Protein AF-A0A952Z0X9-F1 (afdb_monomer)

Structure (mmCIF, N/CA/C/O backbone):
data_AF-A0A952Z0X9-F1
#
_entry.id   AF-A0A952Z0X9-F1
#
loop_
_atom_site.group_PDB
_atom_site.id
_atom_site.type_symbol
_atom_site.label_atom_id
_atom_site.label_alt_id
_atom_site.label_comp_id
_atom_site.label_asym_id
_atom_site.label_entity_id
_atom_site.label_seq_id
_atom_site.pdbx_PDB_ins_code
_atom_site.Cartn_x
_atom_site.Cartn_y
_atom_site.Cartn_z
_atom_site.occupancy
_atom_site.B_iso_or_equiv
_atom_site.auth_seq_id
_atom_site.auth_comp_id
_atom_site.auth_asym_id
_atom_site.auth_atom_id
_atom_site.pdbx_PDB_model_num
ATOM 1 N N . MET A 1 1 ? 14.629 -7.471 -5.080 1.00 83.25 1 MET A N 1
ATOM 2 C CA . MET A 1 1 ? 14.676 -7.143 -6.522 1.00 83.25 1 MET A CA 1
ATOM 3 C C . MET A 1 1 ? 13.415 -7.675 -7.183 1.00 83.25 1 MET A C 1
ATOM 5 O O . MET A 1 1 ? 12.951 -8.729 -6.765 1.00 83.25 1 MET A O 1
ATOM 9 N N . LEU A 1 2 ? 12.861 -6.953 -8.156 1.00 85.88 2 LEU A N 1
ATOM 10 C CA . LEU A 1 2 ? 11.689 -7.345 -8.942 1.00 85.88 2 LEU A CA 1
ATOM 11 C C . LEU A 1 2 ? 12.096 -7.478 -10.412 1.00 85.88 2 LEU A C 1
ATOM 13 O O . LEU A 1 2 ? 12.712 -6.567 -10.962 1.00 85.88 2 LEU A O 1
ATOM 17 N N . TYR A 1 3 ? 11.784 -8.603 -11.043 1.00 88.00 3 TYR A N 1
ATOM 18 C CA . TYR A 1 3 ? 12.110 -8.842 -12.449 1.00 88.00 3 TYR A CA 1
ATOM 19 C C . TYR A 1 3 ? 10.944 -8.448 -13.375 1.00 88.00 3 TYR A C 1
ATOM 21 O O . TYR A 1 3 ? 9.793 -8.444 -12.937 1.00 88.00 3 TYR A O 1
ATOM 29 N N . PRO A 1 4 ? 11.201 -8.105 -14.650 1.00 86.62 4 PRO A N 1
ATOM 30 C CA . PRO A 1 4 ? 10.153 -7.906 -15.649 1.00 86.62 4 PRO A CA 1
ATOM 31 C C . PRO A 1 4 ? 9.158 -9.071 -15.709 1.00 86.62 4 PRO A C 1
ATOM 33 O O . PRO A 1 4 ? 9.553 -10.234 -15.744 1.00 86.62 4 PRO A O 1
ATOM 36 N N . GLY A 1 5 ? 7.867 -8.752 -15.719 1.00 84.44 5 GLY A N 1
ATOM 37 C CA . GLY A 1 5 ? 6.760 -9.707 -15.658 1.00 84.44 5 GLY A CA 1
ATOM 38 C C . GLY A 1 5 ? 6.494 -10.283 -14.263 1.00 84.44 5 GL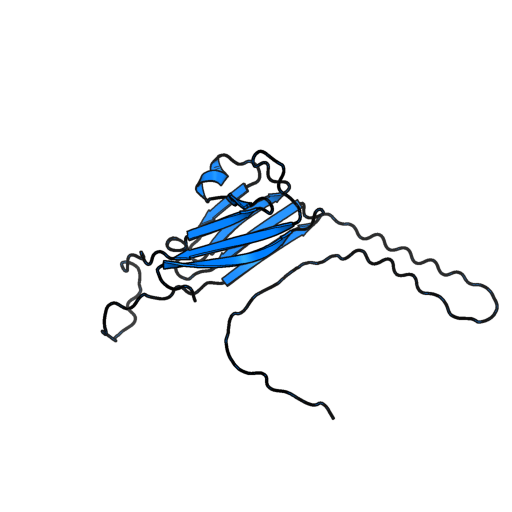Y A C 1
ATOM 39 O O . GLY A 1 5 ? 5.491 -10.968 -14.075 1.00 84.44 5 GLY A O 1
ATOM 40 N N . GLN A 1 6 ? 7.346 -10.010 -13.268 1.00 88.75 6 GLN A N 1
ATOM 41 C CA . GLN A 1 6 ? 7.148 -10.504 -11.911 1.00 88.75 6 GLN A CA 1
ATOM 42 C C . GLN A 1 6 ? 6.132 -9.643 -11.162 1.00 88.75 6 GLN A C 1
ATOM 44 O O . GLN A 1 6 ? 6.208 -8.413 -11.157 1.00 88.75 6 GLN A O 1
ATOM 49 N N . LYS A 1 7 ? 5.224 -10.322 -10.458 1.00 92.75 7 LYS A N 1
ATOM 50 C CA . LYS A 1 7 ? 4.284 -9.740 -9.502 1.00 92.75 7 LYS A CA 1
ATOM 51 C C . LYS A 1 7 ? 4.567 -10.306 -8.115 1.00 92.75 7 LYS A C 1
ATOM 53 O O . LYS A 1 7 ? 4.568 -11.521 -7.927 1.00 92.75 7 LYS A O 1
ATOM 58 N N . THR A 1 8 ? 4.777 -9.431 -7.143 1.00 94.00 8 THR A N 1
ATOM 59 C CA . THR A 1 8 ? 5.000 -9.786 -5.742 1.00 94.00 8 THR A CA 1
ATOM 60 C C . THR A 1 8 ? 3.876 -9.224 -4.887 1.00 94.00 8 THR A C 1
ATOM 62 O O . THR A 1 8 ? 3.532 -8.050 -4.986 1.00 94.00 8 THR A O 1
ATOM 65 N N . ARG A 1 9 ? 3.316 -10.068 -4.019 1.00 95.50 9 ARG A N 1
ATOM 66 C CA . ARG A 1 9 ? 2.238 -9.720 -3.090 1.00 95.50 9 ARG A CA 1
ATOM 67 C C . ARG A 1 9 ? 2.774 -9.757 -1.661 1.00 95.50 9 ARG A C 1
ATOM 69 O O . ARG A 1 9 ? 3.201 -10.808 -1.185 1.00 95.50 9 ARG A O 1
ATOM 76 N N . ILE A 1 10 ? 2.780 -8.614 -0.984 1.00 95.44 10 ILE A N 1
ATOM 77 C CA . ILE A 1 10 ? 3.403 -8.431 0.331 1.00 95.44 10 ILE A CA 1
ATOM 78 C C . ILE A 1 10 ? 2.298 -8.225 1.369 1.00 95.44 10 ILE A C 1
ATOM 80 O O . ILE A 1 10 ? 1.653 -7.179 1.350 1.00 95.44 10 ILE A O 1
ATOM 84 N N . PRO A 1 11 ? 2.057 -9.194 2.269 1.00 97.06 11 PRO A N 1
ATOM 85 C CA . PRO A 1 11 ? 1.007 -9.071 3.270 1.00 97.06 11 PRO A CA 1
ATOM 86 C C . PRO A 1 11 ? 1.421 -8.158 4.428 1.00 97.06 11 PRO A C 1
ATOM 88 O O . PRO A 1 11 ? 2.539 -8.281 4.942 1.00 97.06 11 PRO A O 1
ATOM 91 N N . PHE A 1 12 ? 0.486 -7.338 4.898 1.00 93.50 12 PHE A N 1
ATOM 92 C CA . PHE A 1 12 ? 0.584 -6.567 6.137 1.00 93.50 12 PHE A CA 1
ATOM 93 C C . PHE A 1 12 ? -0.769 -6.545 6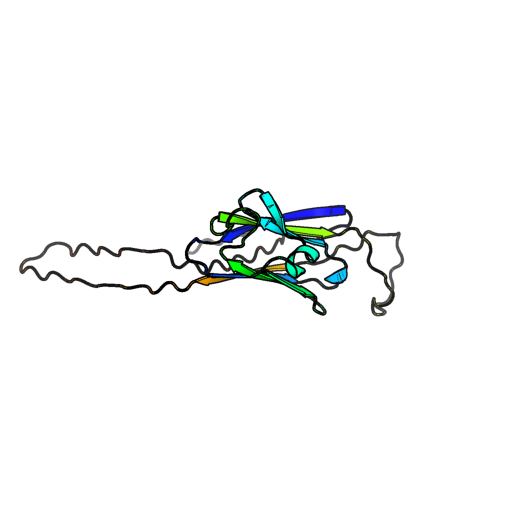.865 1.00 93.50 12 PHE A C 1
ATOM 95 O O . PHE A 1 12 ? -1.799 -6.883 6.286 1.00 93.50 12 PHE A O 1
ATOM 102 N N . MET A 1 13 ? -0.754 -6.227 8.158 1.00 94.25 13 MET A N 1
ATOM 103 C CA . MET A 1 13 ? -1.956 -6.208 8.994 1.00 94.25 13 MET A CA 1
ATOM 104 C C . MET A 1 13 ? -2.309 -4.768 9.343 1.00 94.25 13 MET A C 1
ATOM 106 O O . MET A 1 13 ? -1.420 -4.013 9.730 1.00 94.25 13 MET A O 1
ATOM 110 N N . ILE A 1 14 ? -3.589 -4.427 9.229 1.00 93.12 14 ILE A N 1
ATOM 111 C CA . ILE A 1 14 ? -4.172 -3.197 9.772 1.00 93.12 14 ILE A CA 1
ATOM 112 C C . ILE A 1 14 ? -5.096 -3.606 10.919 1.00 93.12 14 ILE A C 1
ATOM 114 O O . ILE A 1 14 ? -5.833 -4.591 10.802 1.00 93.12 14 ILE A O 1
ATOM 118 N N . ASN A 1 15 ? -5.031 -2.892 12.036 1.00 90.94 15 ASN A N 1
ATOM 119 C CA . ASN A 1 15 ? -5.882 -3.125 13.195 1.00 90.94 15 ASN A CA 1
ATOM 120 C C . ASN A 1 15 ? -7.172 -2.291 13.098 1.00 90.94 15 ASN A C 1
ATOM 122 O O . ASN A 1 15 ? -7.199 -1.235 12.478 1.00 90.94 15 ASN A O 1
ATOM 126 N N . GLU A 1 16 ? -8.235 -2.733 13.762 1.00 88.94 16 GLU A N 1
ATOM 127 C CA . GLU A 1 16 ? -9.500 -1.998 13.899 1.00 88.94 16 GLU A CA 1
ATOM 128 C C . GLU A 1 16 ? -9.324 -0.662 14.629 1.00 88.94 16 GLU A C 1
ATOM 130 O O . GLU A 1 16 ? -10.086 0.274 14.437 1.00 88.94 16 GLU A O 1
ATOM 135 N N . ALA A 1 17 ? -8.299 -0.530 15.464 1.00 89.44 17 ALA A N 1
ATOM 136 C CA . ALA A 1 17 ? -8.036 0.734 16.142 1.00 89.44 17 ALA A CA 1
ATOM 137 C C . ALA A 1 17 ? -7.224 1.742 15.304 1.00 89.44 17 ALA A C 1
ATOM 139 O O . ALA A 1 17 ? -7.086 2.902 15.714 1.00 89.44 17 ALA A O 1
ATOM 140 N N . ASP A 1 18 ? -6.678 1.311 14.160 1.00 91.88 18 ASP A N 1
ATOM 141 C CA . ASP A 1 18 ? -5.955 2.197 13.254 1.00 91.88 18 ASP A CA 1
ATOM 142 C C . ASP A 1 18 ? -6.942 3.141 12.561 1.00 91.88 18 ASP A C 1
ATOM 144 O O . ASP A 1 18 ? -8.042 2.748 12.177 1.00 91.88 18 ASP A O 1
ATOM 148 N N . ILE A 1 19 ? -6.536 4.398 12.413 1.00 93.06 19 ILE A N 1
ATOM 149 C CA . ILE A 1 19 ? -7.323 5.480 11.810 1.00 93.06 19 ILE A CA 1
ATOM 150 C C . ILE A 1 19 ? -6.716 5.963 10.491 1.00 93.06 19 ILE A C 1
ATOM 152 O O . ILE A 1 19 ? -7.428 6.476 9.630 1.00 93.06 19 ILE A O 1
ATOM 156 N N . SER A 1 20 ? -5.407 5.784 10.304 1.00 95.06 20 SER A N 1
ATOM 157 C CA . SER A 1 20 ? -4.742 6.070 9.038 1.00 95.06 20 SER A CA 1
ATOM 158 C C . SER A 1 20 ? -3.561 5.145 8.789 1.00 95.06 20 SER A C 1
ATOM 160 O O . SER A 1 20 ? -2.943 4.624 9.722 1.00 95.06 20 SER A O 1
ATOM 162 N N . VAL A 1 21 ? -3.265 4.922 7.511 1.00 96.25 21 VAL A N 1
ATOM 163 C CA . VAL A 1 21 ? -2.219 4.015 7.046 1.00 96.25 21 VAL A CA 1
ATOM 164 C C . VAL A 1 21 ? -1.497 4.607 5.843 1.00 96.25 21 VAL A C 1
ATOM 166 O O . VAL A 1 21 ? -2.121 4.945 4.839 1.00 96.25 21 VAL A O 1
ATOM 169 N N . ASP A 1 22 ? -0.172 4.650 5.925 1.00 97.00 22 ASP A N 1
ATOM 170 C CA . ASP A 1 22 ? 0.714 5.046 4.838 1.00 97.00 22 ASP A CA 1
ATOM 171 C C . ASP A 1 22 ? 1.452 3.808 4.317 1.00 97.00 22 ASP A C 1
ATOM 173 O O . ASP A 1 22 ? 2.213 3.164 5.044 1.00 97.00 22 ASP A O 1
ATOM 177 N N . VAL A 1 23 ? 1.249 3.471 3.043 1.00 97.25 23 VAL A N 1
ATOM 178 C CA . VAL A 1 23 ? 1.950 2.370 2.367 1.00 97.25 23 VAL A CA 1
ATOM 179 C C . VAL A 1 23 ? 2.884 2.963 1.329 1.00 97.25 23 VAL A C 1
ATOM 181 O O . VAL A 1 23 ? 2.445 3.557 0.349 1.00 97.25 23 VAL A O 1
ATOM 184 N N . ILE A 1 24 ? 4.182 2.798 1.542 1.00 97.00 24 ILE A N 1
ATOM 185 C CA . ILE A 1 24 ? 5.233 3.490 0.808 1.00 97.00 24 ILE A CA 1
ATOM 186 C C . ILE A 1 24 ? 6.101 2.453 0.099 1.00 97.00 24 ILE A C 1
ATOM 188 O O . ILE A 1 24 ? 6.749 1.627 0.738 1.00 97.00 24 ILE A O 1
ATOM 192 N N . ALA A 1 25 ? 6.145 2.511 -1.226 1.00 95.31 25 ALA A N 1
ATOM 193 C CA . ALA A 1 25 ? 7.037 1.724 -2.059 1.00 95.31 25 ALA A CA 1
ATOM 194 C C . ALA A 1 25 ? 8.198 2.600 -2.543 1.00 95.31 25 ALA A C 1
ATOM 196 O O . ALA A 1 25 ? 8.010 3.570 -3.273 1.00 95.31 25 ALA A O 1
ATOM 197 N N . MET A 1 26 ? 9.416 2.252 -2.145 1.00 94.06 26 MET A N 1
ATOM 198 C CA . MET A 1 26 ? 10.637 2.924 -2.578 1.00 94.06 26 MET A CA 1
ATOM 199 C C . MET A 1 26 ? 11.273 2.147 -3.721 1.00 94.06 26 MET A C 1
ATOM 201 O O . MET A 1 26 ? 11.425 0.928 -3.627 1.00 94.06 26 MET A O 1
ATOM 205 N N . SER A 1 27 ? 11.676 2.841 -4.780 1.00 89.31 27 SER A N 1
ATOM 206 C CA . SER A 1 27 ? 12.380 2.249 -5.915 1.00 89.31 27 SER A CA 1
ATOM 207 C C . SER A 1 27 ? 13.222 3.298 -6.635 1.00 89.31 27 SER A C 1
ATOM 209 O O . SER A 1 27 ? 12.902 4.482 -6.598 1.00 89.31 27 SER A O 1
ATOM 211 N N . ALA A 1 28 ? 14.277 2.865 -7.332 1.00 85.38 28 ALA A N 1
ATOM 212 C CA . ALA A 1 28 ? 15.078 3.754 -8.174 1.00 85.38 28 ALA A CA 1
ATOM 213 C C . ALA A 1 28 ? 14.238 4.414 -9.284 1.00 85.38 28 ALA A C 1
ATOM 215 O O . ALA A 1 28 ? 14.508 5.544 -9.665 1.00 85.38 28 ALA A O 1
ATOM 216 N N . HIS A 1 29 ? 13.204 3.720 -9.775 1.00 86.69 29 HIS A N 1
ATOM 217 C CA . HIS A 1 29 ? 12.294 4.222 -10.805 1.00 86.69 29 HIS A CA 1
ATOM 218 C C . HIS A 1 29 ? 10.840 3.891 -10.453 1.00 86.69 29 HIS A C 1
ATOM 220 O O . HIS A 1 29 ? 10.275 2.934 -10.987 1.00 86.69 29 HIS A O 1
ATOM 226 N N . PRO A 1 30 ? 10.209 4.671 -9.557 1.00 88.12 30 PRO A N 1
ATOM 227 C CA . PRO A 1 30 ? 8.868 4.374 -9.060 1.00 88.12 30 PRO A CA 1
ATOM 228 C C . PRO A 1 30 ? 7.798 4.483 -10.157 1.00 88.12 30 PRO A C 1
ATOM 230 O O . PRO A 1 30 ? 6.797 3.785 -10.093 1.00 88.12 30 PRO A O 1
ATOM 233 N N . ALA A 1 31 ? 8.025 5.276 -11.212 1.00 87.06 31 ALA A N 1
ATOM 234 C CA . ALA A 1 31 ? 7.108 5.382 -12.353 1.00 87.06 31 ALA A CA 1
ATOM 235 C C . ALA A 1 31 ? 6.992 4.089 -13.187 1.00 87.06 31 ALA A C 1
ATOM 237 O O . ALA A 1 31 ? 6.012 3.903 -13.902 1.00 87.06 31 ALA A O 1
ATOM 238 N N . SER A 1 32 ? 7.987 3.199 -13.112 1.00 87.00 32 SER A N 1
ATOM 239 C CA . SER A 1 32 ? 7.944 1.883 -13.763 1.00 87.00 32 SER A CA 1
ATOM 240 C C . SER A 1 32 ? 7.389 0.786 -12.853 1.00 87.00 32 SER A C 1
ATOM 242 O O . SER A 1 32 ? 7.226 -0.347 -13.303 1.00 87.00 32 SER A O 1
ATOM 244 N N . LEU A 1 33 ? 7.123 1.099 -11.584 1.00 89.56 33 LEU A N 1
ATOM 245 C CA . LEU A 1 33 ? 6.554 0.175 -10.616 1.00 89.56 33 LEU A CA 1
ATOM 246 C C . LEU A 1 33 ? 5.028 0.241 -10.699 1.00 89.56 33 LEU A C 1
ATOM 248 O O . LEU A 1 33 ? 4.419 1.279 -10.458 1.00 89.56 33 LEU A O 1
ATOM 252 N N . GLU A 1 34 ? 4.403 -0.887 -10.998 1.00 92.94 34 GLU A N 1
ATOM 253 C CA . GLU A 1 34 ? 2.964 -1.047 -10.841 1.00 92.94 34 GLU A CA 1
ATOM 254 C C . GLU A 1 34 ? 2.689 -1.330 -9.363 1.00 92.94 34 GLU A C 1
ATOM 256 O O . GLU A 1 34 ? 3.042 -2.393 -8.848 1.00 92.94 34 GLU A O 1
ATOM 261 N N . PHE A 1 35 ? 2.118 -0.348 -8.668 1.00 95.62 35 PHE A N 1
ATOM 262 C CA . PHE A 1 35 ? 1.854 -0.411 -7.236 1.00 95.62 35 PHE A CA 1
ATOM 263 C C . PHE A 1 35 ? 0.352 -0.336 -6.971 1.00 95.62 35 PHE A C 1
ATOM 265 O O . PHE A 1 35 ? -0.295 0.650 -7.316 1.00 95.62 35 PHE A O 1
ATOM 272 N N . TYR A 1 36 ? -0.181 -1.384 -6.346 1.00 97.06 36 TYR A N 1
ATOM 273 C CA . TYR A 1 36 ? -1.587 -1.504 -5.975 1.00 97.06 36 TYR A CA 1
ATOM 274 C C . TYR A 1 36 ? -1.725 -1.956 -4.526 1.00 97.06 36 TYR A C 1
ATOM 276 O O . TYR A 1 36 ? -0.830 -2.614 -3.981 1.00 97.06 36 TYR A O 1
ATOM 284 N N . LEU A 1 37 ? -2.878 -1.671 -3.927 1.00 96.88 37 LEU A N 1
ATOM 285 C CA . LEU A 1 37 ? -3.261 -2.240 -2.639 1.00 96.88 37 LEU A CA 1
ATOM 286 C C . LEU A 1 37 ? -4.417 -3.211 -2.820 1.00 96.88 37 LEU A C 1
ATOM 288 O O . LEU A 1 37 ? -5.308 -2.979 -3.624 1.00 96.88 37 LEU A O 1
ATOM 292 N N . GLU A 1 38 ? -4.397 -4.291 -2.059 1.00 96.75 38 GLU A N 1
ATOM 293 C CA . GLU A 1 38 ? -5.502 -5.230 -1.955 1.00 96.75 38 GLU A CA 1
ATOM 294 C C . GLU A 1 38 ? -6.053 -5.197 -0.536 1.00 96.75 38 GLU A C 1
ATOM 296 O O . GLU A 1 38 ? -5.305 -5.370 0.437 1.00 96.75 38 GLU A O 1
ATOM 301 N N . THR A 1 39 ? -7.353 -4.967 -0.444 1.00 95.50 39 THR A N 1
ATOM 302 C CA . THR A 1 39 ? -8.126 -4.946 0.794 1.00 95.50 39 THR A CA 1
ATOM 303 C C . THR A 1 39 ? -8.314 -6.371 1.352 1.00 95.50 39 THR A C 1
ATOM 305 O O . THR A 1 39 ? -8.115 -7.360 0.636 1.00 95.50 39 THR A O 1
ATOM 308 N N . PRO A 1 40 ? -8.724 -6.522 2.623 1.00 94.62 40 PRO A N 1
ATOM 309 C CA . PRO A 1 40 ? -9.062 -7.813 3.217 1.00 94.62 40 PRO A CA 1
ATOM 310 C C . PRO A 1 40 ? -10.144 -8.583 2.454 1.00 94.62 40 PRO A C 1
ATOM 312 O O . PRO A 1 40 ? -10.075 -9.811 2.394 1.00 94.62 40 PRO A O 1
ATOM 315 N N . ASN A 1 41 ? -11.107 -7.884 1.842 1.00 92.56 41 ASN A N 1
ATOM 316 C CA . ASN A 1 41 ? -12.137 -8.504 1.005 1.00 92.56 41 ASN A CA 1
ATOM 317 C C . ASN A 1 41 ? -11.664 -8.884 -0.422 1.00 92.56 41 ASN A C 1
ATOM 319 O O . ASN A 1 41 ? -12.430 -9.481 -1.178 1.00 92.56 41 ASN A O 1
ATOM 323 N N . GLY A 1 42 ? -10.416 -8.568 -0.793 1.00 92.81 42 GLY A N 1
ATOM 324 C CA . GLY A 1 42 ? -9.823 -8.892 -2.095 1.00 92.81 42 GLY A CA 1
ATOM 325 C C . GLY A 1 42 ? -10.034 -7.845 -3.197 1.00 92.81 42 GLY A C 1
ATOM 326 O O . GLY A 1 42 ? -9.638 -8.079 -4.340 1.00 92.81 42 GLY A O 1
ATOM 327 N N . GLN A 1 43 ? -10.636 -6.693 -2.895 1.00 93.69 43 GLN A N 1
ATOM 328 C CA . GLN A 1 43 ? -10.722 -5.568 -3.826 1.00 93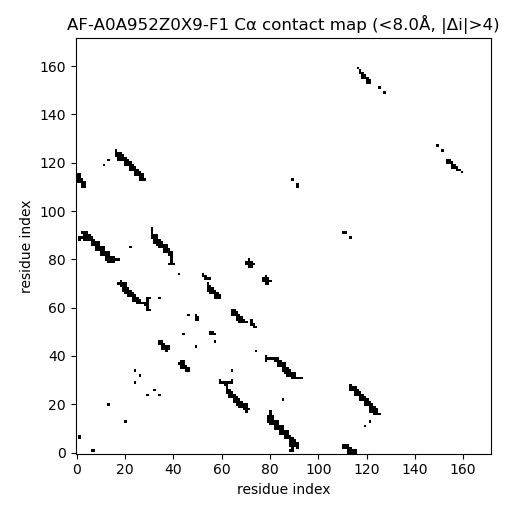.69 43 GLN A CA 1
ATOM 329 C C . GLN A 1 43 ? -9.353 -4.916 -4.036 1.00 93.69 43 GLN A C 1
ATOM 331 O O . GLN A 1 43 ? -8.544 -4.794 -3.117 1.00 93.69 43 GLN A O 1
ATOM 336 N N . ILE A 1 44 ? -9.103 -4.466 -5.265 1.00 95.00 44 ILE A N 1
ATOM 337 C CA . ILE A 1 44 ? -7.845 -3.828 -5.653 1.00 95.00 44 ILE A CA 1
ATOM 338 C C . ILE A 1 44 ? -8.051 -2.321 -5.744 1.00 95.00 44 ILE A C 1
ATOM 340 O O . ILE A 1 44 ? -8.871 -1.866 -6.532 1.00 95.00 44 ILE A O 1
ATOM 344 N N . VAL A 1 45 ? -7.263 -1.567 -4.983 1.00 94.50 45 VAL A N 1
ATOM 345 C CA . VAL A 1 45 ? -7.173 -0.110 -5.060 1.00 94.50 45 VAL A CA 1
ATOM 346 C C . VAL A 1 45 ? -6.025 0.259 -5.988 1.00 94.50 45 VAL A C 1
ATOM 348 O O . VAL A 1 45 ? -4.852 -0.005 -5.699 1.00 94.50 45 VAL A O 1
ATOM 351 N N . GLN A 1 46 ? -6.367 0.879 -7.111 1.00 95.06 46 GLN A N 1
ATOM 352 C CA . GLN A 1 46 ? -5.427 1.382 -8.102 1.00 95.06 46 GLN A CA 1
ATOM 353 C C . GLN A 1 46 ? -5.141 2.871 -7.898 1.00 95.06 46 GLN A C 1
ATOM 355 O O . GLN A 1 46 ? -5.930 3.577 -7.268 1.00 95.06 46 GLN A O 1
ATOM 360 N N . PRO A 1 47 ? -4.017 3.392 -8.427 1.00 93.75 47 PRO A N 1
ATOM 361 C CA . PRO A 1 47 ? -3.698 4.814 -8.318 1.00 93.75 47 PRO A CA 1
ATOM 362 C C . PRO A 1 47 ? -4.835 5.724 -8.806 1.00 93.75 47 PRO A C 1
ATOM 364 O O . PRO A 1 47 ? -5.149 6.716 -8.151 1.00 93.75 47 PRO A O 1
ATOM 367 N N . GLY A 1 48 ? -5.492 5.349 -9.910 1.00 91.81 48 GLY A N 1
AT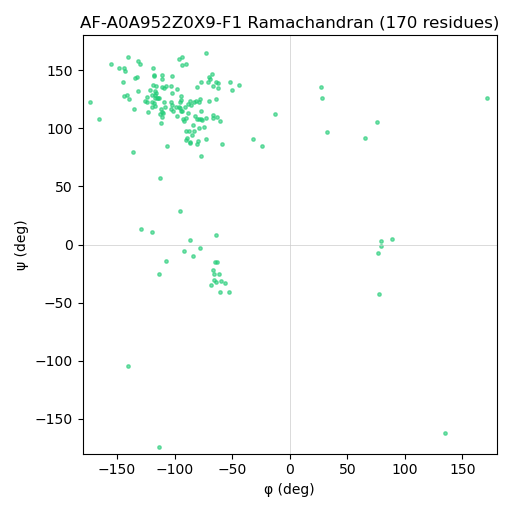OM 368 C CA . GLY A 1 48 ? -6.611 6.096 -10.493 1.00 91.81 48 GLY A CA 1
ATOM 369 C C . GLY A 1 48 ? -7.851 6.166 -9.596 1.00 91.81 48 GLY A C 1
ATOM 370 O O . GLY A 1 48 ? -8.525 7.193 -9.577 1.00 91.81 48 GLY A O 1
ATOM 371 N N . ASP A 1 49 ? -8.111 5.128 -8.798 1.00 90.12 49 ASP A N 1
ATOM 372 C CA . ASP A 1 49 ? -9.308 5.051 -7.949 1.00 90.12 49 ASP A CA 1
ATOM 373 C C . ASP A 1 49 ? -9.294 6.123 -6.850 1.00 90.12 49 ASP A C 1
ATOM 375 O O . ASP A 1 49 ? -10.343 6.651 -6.472 1.00 90.12 49 ASP A O 1
ATOM 379 N N . THR A 1 50 ? -8.098 6.513 -6.391 1.00 90.69 50 THR A N 1
ATOM 380 C CA . THR A 1 50 ? -7.905 7.518 -5.330 1.00 90.69 50 THR A CA 1
ATOM 381 C C . THR A 1 50 ? -8.409 8.917 -5.688 1.00 90.69 50 THR A C 1
ATOM 383 O O . THR A 1 50 ? -8.616 9.729 -4.795 1.00 90.69 50 THR A O 1
ATOM 386 N N . ILE A 1 51 ? -8.673 9.196 -6.969 1.00 90.81 51 ILE A N 1
ATOM 387 C CA . ILE A 1 51 ? -9.288 10.458 -7.412 1.00 90.81 51 ILE A CA 1
ATOM 388 C C . ILE A 1 51 ? -10.747 10.541 -6.944 1.00 90.81 51 ILE A C 1
ATOM 390 O O . ILE A 1 51 ? -11.247 11.619 -6.629 1.00 90.81 51 ILE A O 1
ATOM 394 N N . THR A 1 52 ? -11.434 9.399 -6.909 1.00 90.00 52 THR A N 1
ATOM 395 C CA . THR A 1 52 ? -12.868 9.310 -6.596 1.00 90.00 52 THR A CA 1
ATOM 396 C C . THR A 1 52 ? -13.153 8.713 -5.226 1.00 90.00 52 THR A C 1
ATOM 398 O O . THR A 1 52 ? -14.272 8.836 -4.739 1.00 90.00 52 THR A O 1
ATOM 401 N N . LEU A 1 53 ? -12.155 8.079 -4.607 1.00 91.38 53 LEU A N 1
ATOM 402 C CA . LEU A 1 53 ? -12.278 7.387 -3.334 1.00 91.38 53 LEU A CA 1
ATOM 403 C C . LEU A 1 53 ? -11.923 8.319 -2.164 1.00 91.38 53 LEU A C 1
ATOM 405 O O . LEU A 1 53 ? -10.742 8.614 -1.954 1.00 91.38 53 LEU A O 1
ATOM 409 N N . PRO A 1 54 ? -12.906 8.767 -1.361 1.00 90.31 54 PRO A N 1
ATOM 410 C CA . PRO A 1 54 ? -12.633 9.620 -0.216 1.00 90.31 54 PRO A CA 1
ATOM 411 C C . PRO A 1 54 ? -11.757 8.893 0.802 1.00 90.31 54 PRO A C 1
ATOM 413 O O . PRO A 1 54 ? -11.959 7.715 1.089 1.00 90.31 54 PRO A O 1
ATOM 416 N N . GLY A 1 55 ? -10.789 9.612 1.365 1.00 91.19 55 GLY A N 1
ATOM 417 C CA . GLY A 1 55 ? -9.874 9.041 2.348 1.00 91.19 55 GLY A CA 1
ATOM 418 C C . GLY A 1 55 ? -8.750 8.199 1.747 1.00 91.19 55 GLY A C 1
ATOM 419 O O . GLY A 1 55 ? -7.943 7.699 2.514 1.00 91.19 55 GLY A O 1
ATOM 420 N N . ALA A 1 56 ? -8.627 8.082 0.423 1.00 95.62 56 ALA A N 1
ATOM 421 C CA . ALA A 1 56 ? -7.416 7.570 -0.210 1.00 95.62 56 ALA A CA 1
ATOM 422 C C . ALA A 1 56 ? -6.681 8.676 -0.966 1.00 95.62 56 ALA A C 1
ATOM 424 O O . ALA A 1 56 ? -7.273 9.578 -1.551 1.00 95.62 56 ALA A O 1
ATOM 425 N N . THR A 1 57 ? -5.358 8.607 -0.979 1.00 96.62 57 THR A N 1
ATOM 426 C CA . THR A 1 57 ? -4.523 9.493 -1.787 1.00 96.62 57 THR A CA 1
ATOM 427 C C . THR A 1 57 ? -3.332 8.713 -2.296 1.00 96.62 57 THR A C 1
ATOM 429 O O . THR A 1 57 ? -2.615 8.099 -1.507 1.00 96.62 57 THR A O 1
ATOM 432 N N . TYR A 1 58 ? -3.112 8.754 -3.606 1.00 97.38 58 TYR A N 1
ATOM 433 C CA . TYR A 1 58 ? -1.905 8.229 -4.223 1.00 97.38 58 TYR A CA 1
ATOM 434 C C . TYR A 1 58 ? -0.954 9.364 -4.601 1.00 97.38 58 TYR A C 1
ATOM 436 O O . TYR A 1 58 ? -1.370 10.382 -5.154 1.00 97.38 58 TYR A O 1
ATOM 444 N N . GLY A 1 59 ? 0.333 9.176 -4.324 1.00 95.38 59 GLY A N 1
ATOM 445 C CA . GLY A 1 59 ? 1.387 10.112 -4.690 1.00 95.38 59 GLY A CA 1
ATOM 446 C C . GLY A 1 59 ? 2.57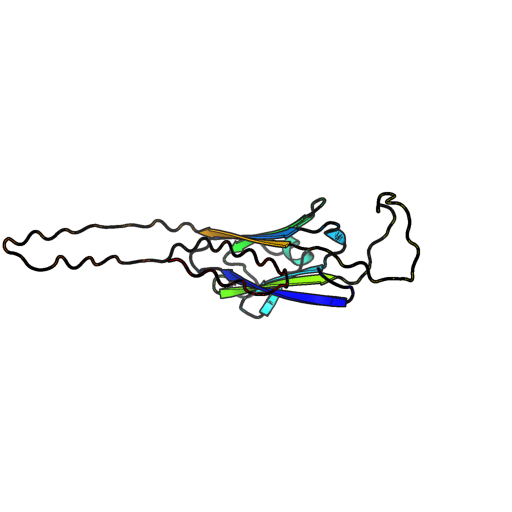4 9.412 -5.340 1.00 95.38 59 GLY A C 1
ATOM 447 O O . GLY A 1 59 ? 2.963 8.311 -4.948 1.00 95.38 59 GLY A O 1
ATOM 448 N N . LEU A 1 60 ? 3.179 10.091 -6.314 1.00 95.19 60 LEU A N 1
ATOM 449 C CA . LEU A 1 60 ? 4.423 9.680 -6.955 1.00 95.19 60 LEU A CA 1
ATOM 450 C C . LEU A 1 60 ? 5.482 10.767 -6.738 1.00 95.19 60 LEU A C 1
ATOM 452 O O . LEU A 1 60 ? 5.276 11.923 -7.096 1.00 95.19 60 LEU A O 1
ATOM 456 N N . GLY A 1 61 ? 6.607 10.389 -6.142 1.00 90.56 61 GLY A N 1
ATOM 457 C CA . GLY A 1 61 ? 7.805 11.213 -6.005 1.00 90.56 61 GLY A CA 1
ATOM 458 C C . GLY A 1 61 ? 8.970 10.649 -6.820 1.00 90.56 61 GLY A C 1
ATOM 459 O O . GLY A 1 61 ? 8.829 9.660 -7.534 1.00 90.56 61 GLY A O 1
ATOM 460 N N . THR A 1 62 ? 10.153 11.251 -6.680 1.00 88.00 62 THR A N 1
ATOM 461 C CA . THR A 1 62 ? 11.344 10.882 -7.471 1.00 88.00 62 THR A CA 1
ATOM 462 C C . THR A 1 62 ? 11.779 9.426 -7.270 1.00 88.00 62 THR A C 1
ATOM 464 O O . THR A 1 62 ? 12.114 8.750 -8.234 1.00 88.00 62 THR A O 1
ATOM 467 N N . HIS A 1 63 ? 11.734 8.928 -6.030 1.00 90.38 63 HIS A N 1
ATOM 468 C CA . HIS A 1 63 ? 12.193 7.575 -5.663 1.00 90.38 63 HIS A CA 1
ATOM 469 C C . HIS A 1 63 ? 11.157 6.784 -4.855 1.00 90.38 63 HIS A C 1
ATOM 471 O O . HIS A 1 63 ? 11.468 5.772 -4.223 1.00 90.38 63 HIS A O 1
ATOM 477 N N . VAL A 1 64 ? 9.921 7.277 -4.816 1.00 94.81 64 VAL A N 1
ATOM 478 C CA . VAL A 1 64 ? 8.875 6.747 -3.951 1.00 94.81 64 VAL A CA 1
ATOM 479 C C . VAL A 1 64 ? 7.516 6.827 -4.631 1.00 94.81 64 VAL A C 1
ATOM 481 O O . VAL A 1 64 ? 7.201 7.819 -5.277 1.00 94.81 64 VAL A O 1
ATOM 484 N N . ALA A 1 65 ? 6.708 5.793 -4.459 1.00 96.06 65 ALA A N 1
ATOM 485 C CA . ALA A 1 65 ? 5.276 5.804 -4.700 1.00 96.06 65 ALA A CA 1
ATOM 486 C C . ALA A 1 65 ? 4.588 5.493 -3.371 1.00 96.06 65 ALA A C 1
ATOM 488 O O . ALA A 1 65 ? 5.055 4.625 -2.633 1.00 96.06 65 ALA A O 1
ATOM 489 N N . PHE A 1 66 ? 3.518 6.196 -3.024 1.00 97.31 66 PHE A N 1
ATOM 490 C CA . PHE A 1 66 ? 2.859 5.980 -1.742 1.00 97.31 66 PHE A CA 1
ATOM 491 C C . PHE A 1 66 ? 1.345 6.102 -1.833 1.00 97.31 66 PHE A C 1
ATOM 493 O O . PHE A 1 66 ? 0.812 6.891 -2.610 1.00 97.31 66 PHE A O 1
ATOM 500 N N . TYR A 1 67 ? 0.676 5.339 -0.979 1.00 97.69 67 TYR A N 1
ATOM 501 C CA . TYR A 1 67 ? -0.723 5.512 -0.634 1.00 97.69 67 TYR A CA 1
ATOM 502 C C . TYR A 1 67 ? -0.817 6.072 0.775 1.00 97.69 67 TYR A C 1
ATOM 504 O O . TYR A 1 67 ? -0.131 5.583 1.671 1.00 97.69 67 TYR A O 1
ATOM 512 N N . ARG A 1 68 ? -1.698 7.048 0.969 1.00 96.69 68 ARG A N 1
ATOM 513 C CA . ARG A 1 68 ? -2.203 7.438 2.285 1.00 96.69 68 ARG A CA 1
ATOM 514 C C . ARG A 1 68 ? -3.674 7.104 2.353 1.00 96.69 68 ARG A C 1
ATOM 516 O O . ARG A 1 68 ? -4.431 7.511 1.471 1.00 96.69 68 ARG A O 1
ATOM 523 N N . LEU A 1 69 ? -4.054 6.355 3.372 1.00 96.19 69 LEU A N 1
ATOM 524 C CA . LEU A 1 69 ? -5.415 5.903 3.598 1.00 96.19 69 LEU A CA 1
ATOM 525 C C . LEU A 1 69 ? -5.891 6.413 4.956 1.00 96.19 69 LEU A C 1
ATOM 527 O O . LEU A 1 69 ? -5.197 6.247 5.952 1.00 96.19 69 LEU A O 1
ATOM 531 N N . ASN A 1 70 ? -7.092 6.970 5.005 1.00 95.00 70 ASN A N 1
ATOM 532 C CA . ASN A 1 70 ? -7.887 7.110 6.214 1.00 95.00 70 ASN A CA 1
ATOM 533 C C . ASN A 1 70 ? -8.838 5.919 6.241 1.00 95.00 70 ASN A C 1
ATOM 535 O O . ASN A 1 70 ? -9.641 5.748 5.322 1.00 95.00 70 ASN A O 1
ATOM 539 N N . VAL A 1 71 ? -8.708 5.078 7.259 1.00 92.56 71 VAL A N 1
ATOM 540 C CA . VAL A 1 71 ? -9.526 3.872 7.410 1.00 92.56 71 VAL A CA 1
ATOM 541 C C . VAL A 1 71 ? -10.621 4.125 8.457 1.00 92.56 71 VAL A C 1
ATOM 543 O O . VAL A 1 71 ? -10.373 4.862 9.414 1.00 92.56 71 VAL A O 1
ATOM 546 N N . PRO A 1 72 ? -11.835 3.563 8.302 1.00 92.19 72 PRO A N 1
ATOM 547 C CA . PRO A 1 72 ? -12.278 2.641 7.251 1.00 92.19 72 PRO A CA 1
ATOM 548 C C . PRO A 1 72 ? -12.398 3.290 5.861 1.00 92.19 72 PRO A C 1
ATOM 550 O O . PRO A 1 72 ? -12.858 4.421 5.725 1.00 92.19 72 PRO A O 1
ATOM 553 N N . LEU A 1 73 ? -12.023 2.540 4.824 1.00 92.19 73 LEU A N 1
ATOM 554 C CA . LEU A 1 73 ? -12.096 2.954 3.425 1.00 92.19 73 LEU A CA 1
ATOM 555 C C . LEU A 1 73 ? -13.406 2.466 2.792 1.00 92.19 73 LEU A C 1
ATOM 557 O O . LEU A 1 73 ? -13.735 1.286 2.873 1.00 92.19 73 LEU A O 1
ATOM 561 N N . LEU A 1 74 ? -14.169 3.356 2.157 1.00 89.88 74 LEU A N 1
ATOM 562 C CA . LEU A 1 74 ? -15.504 3.034 1.636 1.00 89.88 74 LEU A CA 1
ATOM 563 C C . LEU A 1 74 ? -15.441 2.514 0.191 1.00 89.88 74 LEU A C 1
ATOM 565 O O . LEU A 1 74 ? -15.553 3.285 -0.757 1.00 89.88 74 LEU A O 1
ATOM 569 N N . LEU A 1 75 ? -15.302 1.198 0.021 1.00 85.88 75 LEU A N 1
ATOM 570 C CA . LEU A 1 75 ? -15.216 0.520 -1.282 1.00 85.88 75 LEU A CA 1
ATOM 571 C C . LEU A 1 75 ? -16.446 -0.366 -1.527 1.00 85.88 75 LEU A C 1
ATOM 573 O O . LEU A 1 75 ? -16.366 -1.582 -1.691 1.00 85.88 75 LEU A O 1
ATOM 577 N N . GLY A 1 76 ? -17.632 0.242 -1.482 1.00 83.19 76 GLY A N 1
ATOM 578 C CA . GLY A 1 76 ? -18.920 -0.467 -1.470 1.00 83.19 76 GLY A CA 1
ATOM 579 C C . GLY A 1 76 ? -19.256 -1.063 -0.097 1.00 83.19 76 GLY A C 1
ATOM 580 O O . GLY A 1 76 ? -20.375 -0.889 0.378 1.00 83.19 76 GLY A O 1
ATOM 581 N N . ALA A 1 77 ? -18.273 -1.665 0.576 1.00 84.38 77 ALA A N 1
ATOM 582 C CA . ALA A 1 77 ? -18.293 -1.970 2.004 1.00 84.38 77 ALA A CA 1
ATOM 583 C C . ALA A 1 77 ? -17.138 -1.235 2.721 1.00 84.38 77 ALA A C 1
ATOM 585 O O . ALA A 1 77 ? -16.122 -0.942 2.083 1.00 84.38 77 ALA A O 1
ATOM 586 N N . PRO A 1 78 ? -17.275 -0.901 4.018 1.00 87.12 78 PRO A N 1
ATOM 587 C CA . PRO A 1 78 ? -16.179 -0.328 4.795 1.00 87.12 78 PRO A CA 1
ATOM 588 C C . PRO A 1 78 ? -15.048 -1.348 4.991 1.00 87.12 78 PRO A C 1
ATOM 590 O O . PRO A 1 78 ? -15.201 -2.317 5.732 1.00 87.12 78 PRO A O 1
ATOM 593 N N . GLU A 1 79 ? -13.902 -1.110 4.359 1.00 91.25 79 GLU A N 1
ATOM 594 C CA . GLU A 1 79 ? -12.690 -1.914 4.519 1.00 91.25 79 GLU A CA 1
ATOM 595 C C . GLU A 1 79 ? -11.770 -1.275 5.557 1.00 91.25 79 GLU A C 1
ATOM 597 O O . GLU A 1 79 ? -11.368 -0.116 5.437 1.00 91.25 79 GLU A O 1
ATOM 602 N N . HIS A 1 80 ? -11.426 -2.030 6.596 1.00 89.25 80 HIS A N 1
ATOM 603 C CA . HIS A 1 80 ? -10.715 -1.498 7.756 1.00 89.25 80 HIS A CA 1
ATOM 604 C C . HIS A 1 80 ? -9.666 -2.485 8.255 1.00 89.25 80 HIS A C 1
ATOM 606 O O . HIS A 1 80 ? -8.611 -2.642 7.635 1.00 89.25 80 HIS A O 1
ATOM 612 N N . ALA A 1 81 ? -9.963 -3.164 9.359 1.00 93.00 81 ALA A N 1
ATOM 613 C CA . ALA A 1 81 ? -9.095 -4.143 9.974 1.00 93.00 81 ALA A CA 1
ATOM 614 C C . ALA A 1 81 ? -8.927 -5.382 9.094 1.00 93.00 81 ALA A C 1
ATOM 616 O O . ALA A 1 81 ? -9.857 -5.840 8.431 1.00 93.00 81 ALA A O 1
ATOM 617 N N . GLY A 1 82 ? -7.743 -5.978 9.157 1.00 93.50 82 GLY A N 1
ATOM 618 C CA . GLY A 1 82 ? -7.483 -7.274 8.557 1.00 93.50 82 GLY A CA 1
ATOM 619 C C . GLY A 1 82 ? -6.177 -7.327 7.789 1.00 93.50 82 GLY A C 1
ATOM 620 O O . GLY A 1 82 ? -5.262 -6.522 7.977 1.00 93.50 82 GLY A O 1
ATOM 621 N N . LYS A 1 83 ? 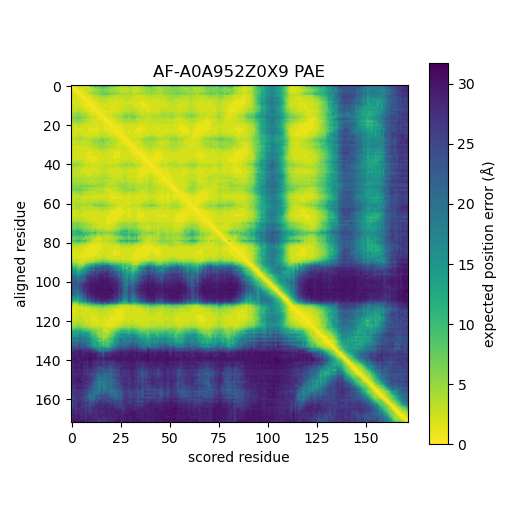-6.084 -8.346 6.936 1.00 96.12 83 LYS A N 1
ATOM 622 C CA . LYS A 1 83 ? -4.890 -8.636 6.153 1.00 96.12 83 LYS A CA 1
ATOM 623 C C . LYS A 1 83 ? -4.966 -7.943 4.800 1.00 96.12 83 LYS A C 1
ATOM 625 O O . LYS A 1 83 ? -5.658 -8.406 3.899 1.00 96.12 83 LYS A O 1
ATOM 630 N N . TRP A 1 84 ? -4.183 -6.891 4.661 1.00 97.00 84 TRP A N 1
ATOM 631 C CA . TRP A 1 84 ? -4.001 -6.170 3.413 1.00 97.00 84 TRP A CA 1
ATOM 632 C C . TRP A 1 84 ? -2.786 -6.703 2.658 1.00 97.00 84 TRP A C 1
ATOM 634 O O . TRP A 1 84 ? -1.901 -7.349 3.236 1.00 97.00 84 TRP A O 1
ATOM 644 N N . HIS A 1 85 ? -2.720 -6.427 1.358 1.00 97.69 85 HIS A N 1
ATOM 645 C CA . HIS A 1 85 ? -1.537 -6.740 0.566 1.00 97.69 85 HIS A CA 1
ATOM 646 C C . HIS A 1 85 ? -1.092 -5.553 -0.278 1.00 97.69 85 HIS A C 1
ATOM 648 O O . HIS A 1 85 ? -1.879 -4.958 -1.003 1.00 97.69 85 HIS A O 1
ATOM 654 N N . ALA A 1 86 ? 0.204 -5.252 -0.232 1.00 97.25 86 ALA A N 1
ATOM 655 C CA . ALA A 1 86 ? 0.843 -4.393 -1.214 1.00 97.25 86 ALA A CA 1
ATOM 656 C C . ALA A 1 86 ? 1.249 -5.263 -2.405 1.00 97.25 86 ALA A C 1
ATOM 658 O O . ALA A 1 86 ? 2.012 -6.224 -2.259 1.00 97.25 86 ALA A O 1
ATOM 659 N N . ILE A 1 87 ? 0.714 -4.950 -3.576 1.00 96.75 87 ILE A N 1
ATOM 660 C CA . ILE A 1 87 ? 1.016 -5.645 -4.818 1.00 96.75 87 ILE A CA 1
ATOM 661 C C . ILE A 1 87 ? 1.980 -4.779 -5.611 1.00 96.75 87 ILE A C 1
ATOM 663 O O . ILE A 1 87 ? 1.656 -3.654 -5.978 1.00 96.75 87 ILE A O 1
ATOM 667 N N . LEU A 1 88 ? 3.151 -5.341 -5.889 1.00 94.75 88 LEU A N 1
ATOM 668 C CA . LEU A 1 88 ? 4.179 -4.733 -6.717 1.00 94.75 88 LEU A CA 1
ATOM 669 C C . LEU A 1 88 ? 4.370 -5.564 -7.978 1.00 94.75 88 LEU A C 1
ATOM 671 O O . LEU A 1 88 ? 4.644 -6.761 -7.884 1.00 94.75 88 LEU A O 1
ATOM 675 N N . ALA A 1 89 ? 4.266 -4.943 -9.143 1.00 92.38 89 ALA A N 1
ATOM 676 C CA . ALA A 1 89 ? 4.618 -5.560 -10.411 1.00 92.38 89 ALA A CA 1
ATOM 677 C C . ALA A 1 89 ? 5.550 -4.655 -11.220 1.00 92.38 89 ALA A C 1
ATOM 679 O O . ALA A 1 89 ? 5.614 -3.442 -11.026 1.00 92.38 89 ALA A O 1
ATOM 680 N N . PHE A 1 90 ? 6.328 -5.269 -12.103 1.00 89.31 90 PHE A N 1
ATOM 681 C CA . PHE A 1 90 ? 7.206 -4.547 -13.011 1.00 89.31 90 PHE A CA 1
ATOM 682 C C . PHE A 1 90 ? 7.071 -5.141 -14.402 1.00 89.31 90 PHE A C 1
ATOM 684 O O . PHE A 1 90 ? 7.408 -6.297 -14.624 1.00 89.31 90 PHE A O 1
ATOM 691 N N . ASN A 1 91 ? 6.587 -4.355 -15.357 1.00 80.44 91 ASN A N 1
ATOM 692 C CA . ASN A 1 91 ? 6.339 -4.816 -16.724 1.00 80.44 91 ASN A CA 1
ATOM 693 C C . ASN A 1 91 ? 7.569 -4.714 -17.651 1.00 80.44 91 ASN A C 1
ATOM 695 O O . ASN A 1 91 ? 7.465 -4.998 -18.842 1.00 80.44 91 ASN A O 1
ATOM 699 N N . GLY A 1 92 ? 8.732 -4.300 -17.131 1.00 70.56 92 GLY A N 1
ATOM 700 C CA . GLY A 1 92 ? 9.966 -4.175 -17.912 1.00 70.56 92 GLY A CA 1
ATOM 701 C C . GLY A 1 92 ? 10.071 -2.908 -18.766 1.00 70.56 92 GLY A C 1
ATOM 702 O O . GLY A 1 92 ? 11.088 -2.711 -19.430 1.00 70.56 92 GLY A O 1
ATOM 703 N N . LYS A 1 93 ? 9.060 -2.031 -18.763 1.00 66.38 93 LYS A N 1
ATOM 704 C CA . LYS A 1 93 ? 9.060 -0.795 -19.553 1.00 66.38 93 LYS A CA 1
ATOM 705 C C . LYS A 1 93 ? 9.684 0.338 -18.734 1.00 66.38 93 LYS A C 1
ATOM 707 O O . LYS A 1 93 ? 8.999 1.048 -18.001 1.00 66.38 93 LYS A O 1
ATOM 712 N N . TYR A 1 94 ? 10.996 0.521 -18.868 1.00 63.47 94 TYR A N 1
ATOM 713 C CA . TYR A 1 94 ? 11.686 1.728 -18.405 1.00 63.47 94 TYR A CA 1
ATOM 714 C C . TYR A 1 94 ? 12.453 2.368 -19.570 1.00 63.47 94 TYR A C 1
ATOM 716 O O . TYR A 1 94 ? 13.275 1.723 -20.222 1.00 63.47 94 TYR A O 1
ATOM 724 N N . ASN A 1 95 ? 12.152 3.636 -19.868 1.00 52.88 95 ASN A N 1
ATOM 725 C CA . ASN A 1 95 ? 12.765 4.369 -20.973 1.00 52.88 95 ASN A CA 1
ATOM 726 C C . ASN A 1 95 ? 14.121 4.924 -20.513 1.00 52.88 95 ASN A C 1
ATOM 728 O O . ASN A 1 95 ? 14.179 5.839 -19.697 1.00 52.88 95 ASN A O 1
ATOM 732 N N . ARG A 1 96 ? 15.216 4.376 -21.051 1.00 51.69 96 ARG A N 1
ATOM 733 C CA . ARG A 1 96 ? 16.617 4.633 -20.652 1.00 51.69 96 ARG A CA 1
ATOM 734 C C . ARG A 1 96 ? 17.107 6.077 -20.866 1.00 51.69 96 ARG A C 1
ATOM 736 O O . ARG A 1 96 ? 18.292 6.337 -20.706 1.00 51.69 96 ARG A O 1
ATOM 743 N N . LYS A 1 97 ? 16.240 7.026 -21.229 1.00 48.78 97 LYS A N 1
ATOM 744 C CA . LYS A 1 97 ? 16.627 8.419 -21.522 1.00 48.78 97 LYS A CA 1
ATOM 745 C C . LYS A 1 97 ? 17.184 9.176 -20.306 1.00 48.78 97 LYS A C 1
ATOM 747 O O . LYS A 1 97 ? 17.837 10.191 -20.502 1.00 48.78 97 LYS A O 1
ATOM 752 N N . HIS A 1 98 ? 16.981 8.661 -19.090 1.00 43.09 98 HIS A N 1
ATOM 753 C CA . HIS A 1 98 ? 17.518 9.224 -17.843 1.00 43.09 98 HIS A CA 1
ATOM 754 C C . HIS A 1 98 ? 18.446 8.265 -17.080 1.00 43.09 98 HIS A C 1
ATOM 756 O O . HIS A 1 98 ? 18.795 8.542 -15.937 1.00 43.09 98 HIS A O 1
ATOM 762 N N . ALA A 1 99 ? 18.860 7.142 -17.683 1.00 50.53 99 ALA A N 1
ATOM 763 C CA . ALA A 1 99 ? 19.893 6.313 -17.074 1.00 50.53 99 ALA A CA 1
ATOM 764 C C . ALA A 1 99 ? 21.234 7.032 -17.252 1.00 50.53 99 ALA A C 1
ATOM 766 O O . ALA A 1 99 ? 21.799 7.029 -18.347 1.00 50.53 99 ALA A O 1
ATOM 767 N N . GLU A 1 100 ? 21.697 7.692 -16.191 1.00 45.78 100 GLU A N 1
ATOM 768 C CA . GLU A 1 100 ? 23.031 8.280 -16.117 1.00 45.78 100 GLU A CA 1
ATOM 769 C C . GLU A 1 100 ? 24.088 7.319 -16.669 1.00 45.78 100 GLU A C 1
ATOM 771 O O . GLU A 1 100 ? 24.074 6.108 -16.424 1.00 45.78 100 GLU A O 1
ATOM 776 N N . VAL A 1 101 ? 25.001 7.905 -17.440 1.00 44.91 101 VAL A N 1
ATOM 777 C CA . VAL A 1 101 ? 26.137 7.275 -18.108 1.00 44.91 101 VAL A CA 1
ATOM 778 C C . VAL A 1 101 ? 27.036 6.597 -17.070 1.00 44.91 101 VAL A C 1
ATOM 780 O O . VAL A 1 101 ? 28.018 7.165 -16.606 1.00 44.91 101 VAL A O 1
ATOM 783 N N . THR A 1 102 ? 26.724 5.354 -16.715 1.00 45.06 102 THR A N 1
ATOM 784 C CA . THR A 1 102 ? 27.650 4.471 -16.001 1.00 45.06 102 THR A CA 1
ATOM 785 C C . THR A 1 102 ? 28.299 3.550 -17.026 1.00 45.06 102 THR A C 1
ATOM 787 O O . THR A 1 102 ? 27.628 2.837 -17.772 1.00 45.06 102 THR A O 1
ATOM 790 N N . HIS A 1 103 ? 29.619 3.665 -17.124 1.00 42.06 103 HIS A N 1
ATOM 791 C CA . HIS A 1 103 ? 30.444 3.103 -18.181 1.00 42.06 103 HIS A CA 1
ATOM 792 C C . HIS A 1 103 ? 30.403 1.569 -18.241 1.00 42.06 103 HIS A C 1
ATOM 794 O O . HIS A 1 103 ? 30.600 0.895 -17.237 1.00 42.06 103 HIS A O 1
ATOM 800 N N . GLY A 1 104 ? 30.248 1.065 -19.470 1.00 44.88 104 GLY A N 1
ATOM 801 C CA . GLY A 1 104 ? 30.879 -0.155 -19.974 1.00 44.88 104 GLY A CA 1
ATOM 802 C C . GLY A 1 104 ? 30.484 -1.478 -19.325 1.00 44.88 104 GLY A C 1
ATOM 803 O O . GLY A 1 104 ? 31.172 -1.924 -18.429 1.00 44.88 104 GLY A O 1
ATOM 804 N N . TYR A 1 105 ? 29.466 -2.147 -19.874 1.00 33.50 105 TYR A N 1
ATOM 805 C CA . TYR A 1 105 ? 29.521 -3.560 -20.289 1.00 33.50 105 TYR A CA 1
ATOM 806 C C . TYR A 1 105 ? 28.297 -3.845 -21.180 1.00 33.50 105 TYR A C 1
ATOM 808 O O . TYR A 1 105 ? 27.156 -3.870 -20.723 1.00 33.50 105 TYR A O 1
ATOM 816 N N . ASN A 1 106 ? 28.539 -4.010 -22.483 1.00 51.62 106 ASN A N 1
ATOM 817 C CA . ASN A 1 106 ? 27.557 -4.494 -23.452 1.00 51.62 106 ASN A CA 1
ATOM 818 C C . ASN A 1 106 ? 27.544 -6.025 -23.415 1.00 51.62 106 ASN A C 1
ATOM 820 O O . ASN A 1 106 ? 28.407 -6.658 -24.016 1.00 51.62 106 ASN A O 1
ATOM 824 N N . THR A 1 107 ? 26.539 -6.617 -22.778 1.00 37.88 107 THR A N 1
ATOM 825 C CA . THR A 1 107 ? 26.093 -7.983 -23.069 1.00 37.88 107 THR A CA 1
ATOM 826 C C . THR A 1 107 ? 24.565 -8.007 -23.027 1.00 37.88 107 THR A C 1
ATOM 828 O O . THR A 1 107 ? 23.971 -7.514 -22.079 1.00 37.88 107 THR A O 1
ATOM 831 N N . ALA A 1 108 ? 23.972 -8.490 -24.126 1.00 35.72 108 ALA A N 1
ATOM 832 C CA . ALA A 1 108 ? 22.595 -8.952 -24.351 1.00 35.72 108 ALA A CA 1
ATOM 833 C C . ALA A 1 108 ? 21.459 -8.350 -23.497 1.00 35.72 108 ALA A C 1
ATOM 835 O O . ALA A 1 108 ? 21.474 -8.459 -22.283 1.00 35.72 108 ALA A O 1
ATOM 836 N N . ALA A 1 109 ? 20.420 -7.821 -24.158 1.00 46.31 109 ALA A N 1
ATOM 837 C CA . ALA A 1 109 ? 19.102 -7.454 -23.619 1.00 46.31 109 ALA A CA 1
ATOM 838 C C . ALA A 1 109 ? 18.694 -8.212 -22.333 1.00 46.31 109 ALA A C 1
ATOM 840 O O . ALA A 1 109 ? 17.999 -9.224 -22.379 1.00 46.31 109 ALA A O 1
ATOM 841 N N . SER A 1 110 ? 19.138 -7.707 -21.182 1.00 43.81 110 SER A N 1
ATOM 842 C CA . SER A 1 110 ? 18.951 -8.349 -19.888 1.00 43.81 110 SER A CA 1
ATOM 843 C C . SER A 1 110 ? 17.966 -7.502 -19.110 1.00 43.81 110 SER A C 1
ATOM 845 O O . SER A 1 110 ? 18.218 -6.336 -18.808 1.00 43.81 110 SER A O 1
ATOM 847 N N . ALA A 1 111 ? 16.801 -8.091 -18.885 1.00 53.69 111 ALA A N 1
ATOM 848 C CA . ALA A 1 111 ? 15.749 -7.678 -17.979 1.00 53.69 111 ALA A CA 1
ATOM 849 C C . ALA A 1 111 ? 16.290 -6.959 -16.721 1.00 53.69 111 ALA A C 1
ATOM 851 O O . ALA A 1 111 ? 16.608 -7.602 -15.723 1.00 53.69 111 ALA A O 1
ATOM 852 N N . ALA A 1 112 ? 16.416 -5.628 -16.766 1.00 71.88 112 ALA A N 1
ATOM 853 C CA . ALA A 1 112 ? 16.985 -4.852 -15.668 1.00 71.88 112 ALA A CA 1
ATOM 854 C C . ALA A 1 112 ? 16.098 -5.011 -14.428 1.00 71.88 112 ALA A C 1
ATOM 856 O O . ALA A 1 112 ? 14.971 -4.532 -14.413 1.00 71.88 112 ALA A O 1
ATOM 857 N N . SER A 1 113 ? 16.569 -5.722 -13.404 1.00 78.25 113 SER A N 1
ATOM 858 C CA . SER A 1 113 ? 15.798 -5.934 -12.181 1.00 78.25 113 SER A CA 1
ATOM 859 C C . SER A 1 113 ? 15.611 -4.619 -11.426 1.00 78.25 113 SER A C 1
ATOM 861 O O . SER A 1 113 ? 16.570 -3.868 -11.248 1.00 78.25 113 SER A O 1
ATOM 863 N N . LEU A 1 114 ? 14.407 -4.366 -10.924 1.00 85.56 114 LEU A N 1
ATOM 864 C CA . LEU A 1 114 ? 14.069 -3.157 -10.188 1.00 85.56 114 LEU A CA 1
ATOM 865 C C . LEU A 1 114 ? 14.228 -3.397 -8.672 1.00 85.56 114 LEU A C 1
ATOM 867 O O . LEU A 1 114 ? 13.502 -4.223 -8.103 1.00 85.56 114 LEU A O 1
ATOM 871 N N . PRO A 1 115 ? 15.169 -2.732 -7.976 1.00 89.31 115 PRO A N 1
ATOM 872 C CA . PRO A 1 115 ? 15.201 -2.758 -6.519 1.00 89.31 115 PRO A CA 1
ATOM 873 C C . PRO A 1 115 ? 13.949 -2.091 -5.958 1.00 89.31 115 PRO A C 1
ATOM 875 O O . PRO A 1 115 ? 13.496 -1.060 -6.464 1.00 89.31 115 PRO A O 1
ATOM 878 N N . TYR A 1 116 ? 13.402 -2.683 -4.900 1.00 91.94 116 TYR A N 1
ATOM 879 C CA . TYR A 1 116 ? 12.270 -2.118 -4.185 1.00 91.94 116 TYR A CA 1
ATOM 880 C C . TYR A 1 116 ? 12.387 -2.377 -2.684 1.00 91.94 116 TYR A C 1
ATOM 882 O O . TYR A 1 116 ? 12.957 -3.385 -2.259 1.00 91.94 116 TYR A O 1
ATOM 890 N N . SER A 1 117 ? 11.801 -1.478 -1.902 1.00 94.56 117 SER A N 1
ATOM 891 C CA . SER A 1 117 ? 11.521 -1.651 -0.478 1.00 94.56 117 SER A CA 1
ATOM 892 C C . SER A 1 117 ? 10.097 -1.178 -0.205 1.00 94.56 117 SER A C 1
ATOM 894 O O . SER A 1 117 ? 9.646 -0.224 -0.835 1.00 94.56 117 SER A O 1
ATOM 896 N N . VAL A 1 118 ? 9.383 -1.846 0.700 1.00 95.62 118 VAL A N 1
ATOM 897 C CA . VAL A 1 118 ? 8.034 -1.438 1.113 1.00 95.62 118 VAL A CA 1
ATOM 898 C C . VAL A 1 118 ? 8.038 -1.145 2.599 1.00 95.62 118 VAL A C 1
ATOM 900 O O . VAL A 1 118 ? 8.471 -1.976 3.399 1.00 95.62 118 VAL A O 1
ATOM 903 N N . LEU A 1 119 ? 7.530 0.029 2.944 1.00 96.50 119 LEU A N 1
ATOM 904 C CA . LEU A 1 119 ? 7.312 0.486 4.303 1.00 96.50 119 LEU A CA 1
ATOM 905 C C . LEU A 1 119 ? 5.811 0.666 4.502 1.00 96.50 119 LEU A C 1
ATOM 907 O O . LEU A 1 119 ? 5.119 1.187 3.630 1.00 96.50 119 LEU A O 1
ATOM 911 N N . VAL A 1 120 ? 5.313 0.214 5.645 1.00 96.25 120 VAL A N 1
ATOM 912 C CA . VAL A 1 120 ? 3.915 0.388 6.035 1.00 96.25 120 VAL A CA 1
ATOM 913 C C . VAL A 1 120 ? 3.921 1.051 7.399 1.00 96.25 120 VAL A C 1
ATOM 915 O O . VAL A 1 120 ? 4.543 0.538 8.331 1.00 96.25 120 VAL A O 1
ATOM 918 N N . HIS A 1 121 ? 3.254 2.192 7.501 1.00 95.38 121 HIS A N 1
ATOM 919 C CA . HIS A 1 121 ? 3.057 2.917 8.745 1.00 95.38 121 HIS A CA 1
ATOM 920 C C . HIS A 1 121 ? 1.569 2.954 9.051 1.00 95.38 121 HIS A C 1
ATOM 922 O O . HIS A 1 121 ? 0.773 3.298 8.185 1.00 95.38 121 HIS A O 1
ATOM 928 N N . THR A 1 122 ? 1.196 2.600 10.274 1.00 93.19 122 THR A N 1
ATOM 929 C CA . THR A 1 122 ? -0.180 2.707 10.755 1.00 93.19 122 THR A CA 1
ATOM 930 C C . THR A 1 122 ? -0.222 3.666 11.935 1.00 93.19 122 THR A C 1
ATOM 932 O O . THR A 1 122 ? 0.725 3.750 12.725 1.00 93.19 122 THR A O 1
ATOM 935 N N . TYR A 1 123 ? -1.313 4.412 12.039 1.00 92.12 123 TYR A N 1
ATOM 936 C CA . TYR A 1 123 ? -1.553 5.359 13.114 1.00 92.12 123 TYR A CA 1
ATOM 937 C C . TYR A 1 123 ? -2.870 5.002 13.790 1.00 92.12 123 TYR A C 1
ATOM 939 O O . TYR A 1 123 ? -3.906 4.905 13.139 1.00 92.12 123 TYR A O 1
ATOM 947 N N . SER A 1 124 ? -2.823 4.842 15.109 1.00 89.12 124 SER A N 1
ATOM 948 C CA . SER A 1 124 ? -3.953 4.506 15.978 1.00 89.12 124 SER A CA 1
ATOM 949 C C . SER A 1 124 ? -4.179 5.637 16.982 1.00 89.12 124 SER A C 1
ATOM 951 O O . SER A 1 124 ? -3.217 6.215 17.485 1.00 89.12 124 SER A O 1
ATOM 953 N N . ASN A 1 125 ? -5.432 5.908 17.359 1.00 84.88 125 ASN A N 1
ATOM 954 C CA . ASN A 1 125 ? -5.757 6.848 18.449 1.00 84.88 125 ASN A CA 1
ATOM 955 C C . ASN A 1 125 ? -5.971 6.133 19.800 1.00 84.88 125 ASN A C 1
ATOM 957 O O . ASN A 1 125 ? -6.748 6.575 20.650 1.00 84.88 125 ASN A O 1
ATOM 961 N N . LEU A 1 126 ? -5.316 4.986 19.996 1.00 83.31 126 LEU A N 1
ATOM 962 C CA . LEU A 1 126 ? -5.432 4.219 21.231 1.00 83.31 126 LEU A CA 1
ATOM 963 C C . LEU A 1 126 ? -4.748 4.950 22.383 1.00 83.31 126 LEU A C 1
ATOM 965 O O . LEU A 1 126 ? -3.547 5.216 22.359 1.00 83.31 126 LEU A O 1
ATOM 969 N N . LYS A 1 127 ? -5.518 5.209 23.439 1.00 75.44 127 LYS A N 1
ATOM 970 C CA . LYS A 1 127 ? -4.994 5.660 24.728 1.00 75.44 127 LYS A CA 1
ATOM 971 C C . LYS A 1 127 ? -4.959 4.474 25.677 1.00 75.44 127 LY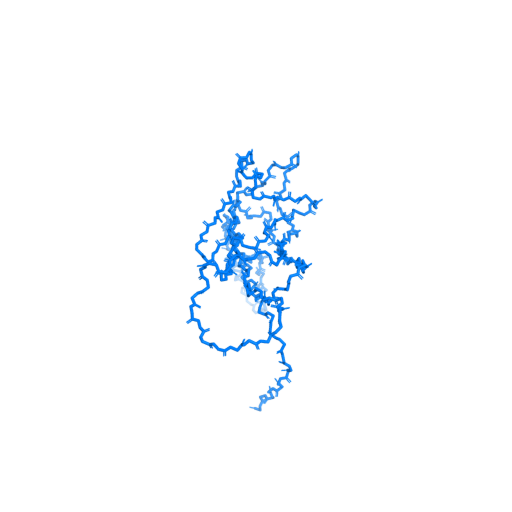S A C 1
ATOM 973 O O . LYS A 1 127 ? -6.000 3.930 26.037 1.00 75.44 127 LYS A O 1
ATOM 978 N N . MET A 1 128 ? -3.761 4.072 26.088 1.00 73.88 128 MET A N 1
ATOM 979 C CA . MET A 1 128 ? -3.595 3.013 27.0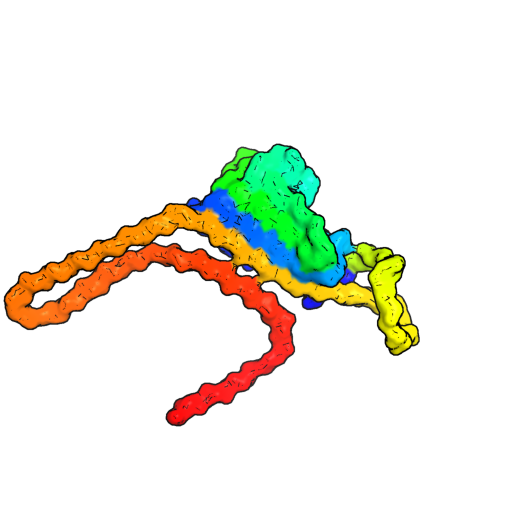77 1.00 73.88 128 MET A CA 1
ATOM 980 C C . MET A 1 128 ? -3.898 3.573 28.468 1.00 73.88 128 MET A C 1
ATOM 982 O O . MET A 1 128 ? -3.184 4.443 28.962 1.00 73.88 128 MET A O 1
ATOM 986 N N . GLN A 1 129 ? -4.954 3.073 29.105 1.00 72.69 129 GLN A N 1
ATOM 987 C CA . GLN A 1 129 ? -5.212 3.326 30.519 1.00 72.69 129 GLN A CA 1
ATOM 988 C C . GLN A 1 129 ? -4.700 2.137 31.327 1.00 72.69 129 GLN A C 1
ATOM 990 O O . GLN A 1 129 ? -5.256 1.041 31.259 1.00 72.69 129 GLN A O 1
ATOM 995 N N . THR A 1 130 ? -3.630 2.343 32.089 1.00 67.44 130 THR A N 1
ATOM 996 C CA . THR A 1 130 ? -3.122 1.358 33.044 1.00 67.44 130 THR A CA 1
ATOM 997 C C . THR A 1 130 ? -3.540 1.759 34.450 1.00 67.44 130 THR A C 1
ATOM 999 O O . THR A 1 130 ? -3.364 2.899 34.874 1.00 67.44 130 THR A O 1
ATOM 1002 N N . ARG A 1 131 ? -4.116 0.813 35.193 1.00 68.00 131 ARG A N 1
ATOM 1003 C CA . ARG A 1 131 ? -4.410 0.988 36.615 1.00 68.00 131 ARG A CA 1
ATOM 1004 C C . ARG A 1 131 ? -3.626 -0.049 37.399 1.00 68.00 131 ARG A C 1
ATOM 1006 O O . ARG A 1 131 ? -3.800 -1.244 37.180 1.00 68.00 131 ARG A O 1
ATOM 1013 N N . LEU A 1 132 ? -2.788 0.417 38.319 1.00 61.56 132 LEU A N 1
ATOM 1014 C CA . LEU A 1 132 ? -2.148 -0.423 39.322 1.00 61.56 132 LEU A CA 1
ATOM 1015 C C . LEU A 1 132 ? -3.049 -0.447 40.558 1.00 61.56 132 LEU A C 1
ATOM 1017 O O . LEU A 1 132 ? -3.318 0.596 41.151 1.00 61.56 132 LEU A O 1
ATOM 1021 N N . SER A 1 133 ? -3.538 -1.623 40.936 1.00 66.31 133 SER A N 1
ATOM 1022 C CA . SER A 1 133 ? -4.204 -1.824 42.223 1.00 66.31 133 SER A CA 1
ATOM 1023 C C . SER A 1 133 ? -3.327 -2.716 43.086 1.00 66.31 133 SER A C 1
ATOM 1025 O O . SER A 1 133 ? -3.247 -3.921 42.852 1.00 66.31 133 SER A O 1
ATOM 1027 N N . GLN A 1 134 ? -2.657 -2.117 44.066 1.00 61.50 134 GLN A N 1
ATOM 1028 C CA . GLN A 1 134 ? -1.949 -2.848 45.106 1.00 61.50 134 GLN A CA 1
ATOM 1029 C C . GLN A 1 134 ? -2.931 -3.108 46.247 1.00 61.50 134 GLN A C 1
ATOM 1031 O O . GLN A 1 134 ? -3.396 -2.175 46.897 1.00 61.50 134 GLN A O 1
ATOM 1036 N N . LEU A 1 135 ? -3.271 -4.374 46.468 1.00 52.31 135 LEU A N 1
ATOM 1037 C CA . LEU A 1 135 ? -3.970 -4.790 47.677 1.00 52.31 135 LEU A CA 1
ATOM 1038 C C . LEU A 1 135 ? -2.901 -5.146 48.705 1.00 52.31 135 LEU A C 1
ATOM 1040 O O . LEU A 1 135 ? -2.186 -6.133 48.546 1.00 52.31 135 LEU A O 1
ATOM 1044 N N . MET A 1 136 ? -2.758 -4.310 49.729 1.00 43.62 136 MET A N 1
ATOM 1045 C CA . MET A 1 136 ? -1.951 -4.639 50.896 1.00 43.62 136 MET A CA 1
ATOM 1046 C C . MET A 1 136 ? -2.861 -5.392 51.866 1.00 43.62 136 MET A C 1
ATOM 1048 O O . MET A 1 136 ? -3.661 -4.784 52.568 1.00 43.62 136 MET A O 1
ATOM 1052 N N . SER A 1 137 ? -2.792 -6.722 51.840 1.00 50.09 137 SER A N 1
ATOM 1053 C CA . SER A 1 137 ? -3.233 -7.530 52.974 1.00 50.09 137 SER A CA 1
ATOM 1054 C C . SER A 1 137 ? -2.004 -7.810 53.814 1.00 50.09 137 SER A C 1
ATOM 1056 O O . SER A 1 137 ? -1.005 -8.321 53.305 1.00 50.09 137 SER A O 1
ATOM 1058 N N . ASP A 1 138 ? -2.091 -7.447 55.085 1.00 49.81 138 ASP A N 1
ATOM 1059 C CA . ASP A 1 138 ? -1.172 -7.901 56.114 1.00 49.81 138 ASP A CA 1
ATOM 1060 C C . ASP A 1 138 ? -1.078 -9.438 56.062 1.00 49.81 138 ASP A C 1
ATOM 1062 O O . ASP A 1 138 ? -2.083 -10.119 55.845 1.00 49.81 138 ASP A O 1
ATOM 1066 N N . HIS A 1 139 ? 0.137 -9.955 56.239 1.00 40.53 139 HIS A N 1
ATOM 1067 C CA . HIS A 1 139 ? 0.561 -11.355 56.104 1.00 40.53 139 HIS A CA 1
ATOM 1068 C C . HIS A 1 139 ? 0.740 -11.944 54.682 1.00 40.53 139 HIS A C 1
ATOM 1070 O O . HIS A 1 139 ? -0.188 -12.319 53.975 1.00 40.53 139 HIS A O 1
ATOM 1076 N N . VAL A 1 140 ? 2.027 -12.083 54.336 1.00 47.28 140 VAL A N 1
ATOM 1077 C CA . VAL A 1 140 ? 2.686 -12.850 53.261 1.00 47.28 140 VAL A CA 1
ATOM 1078 C C . VAL A 1 140 ? 1.810 -13.884 52.534 1.00 47.28 140 VAL A C 1
ATOM 1080 O O . VAL A 1 140 ? 1.536 -14.940 53.093 1.00 47.28 140 VAL A O 1
ATOM 1083 N N . GLN A 1 141 ? 1.521 -13.638 51.247 1.00 38.09 141 GLN A N 1
ATOM 1084 C CA . GLN A 1 141 ? 1.698 -14.590 50.132 1.00 38.09 141 GLN A CA 1
ATOM 1085 C C . GLN A 1 141 ? 1.409 -13.913 48.770 1.00 38.09 141 GLN A C 1
ATOM 1087 O O . GLN A 1 141 ? 0.342 -13.359 48.546 1.00 38.09 141 GLN A O 1
ATOM 1092 N N . TYR A 1 142 ? 2.418 -13.948 47.889 1.00 37.91 142 TYR A N 1
ATOM 1093 C CA . TYR A 1 142 ? 2.423 -13.702 46.435 1.00 37.91 142 TYR A CA 1
ATOM 1094 C C . TYR A 1 142 ? 1.421 -12.676 45.872 1.00 37.91 142 TYR A C 1
ATOM 1096 O O . TYR A 1 142 ? 0.291 -12.999 45.514 1.00 37.91 142 TYR A O 1
ATOM 1104 N N . ALA A 1 143 ? 1.890 -11.441 45.675 1.00 36.84 143 ALA A N 1
ATOM 1105 C CA . ALA A 1 143 ? 1.171 -10.435 44.901 1.00 36.84 143 ALA A CA 1
ATOM 1106 C C . ALA A 1 143 ? 0.966 -10.923 43.453 1.00 36.84 143 ALA A C 1
ATOM 1108 O O . ALA A 1 143 ? 1.902 -10.958 42.652 1.00 36.84 143 ALA A O 1
ATOM 1109 N N . ALA A 1 144 ? -0.264 -11.307 43.112 1.00 42.06 144 ALA A N 1
ATOM 1110 C CA . ALA A 1 144 ? -0.644 -11.633 41.746 1.00 42.06 144 ALA A CA 1
ATOM 1111 C C . ALA A 1 144 ? -0.720 -10.342 40.915 1.00 42.06 144 ALA A C 1
ATOM 1113 O O . ALA A 1 144 ? -1.605 -9.504 41.094 1.00 42.06 144 ALA A O 1
ATOM 1114 N N . LEU A 1 145 ? 0.238 -10.177 40.006 1.00 37.78 145 LEU A N 1
ATOM 1115 C CA . LEU A 1 145 ? 0.358 -9.022 39.124 1.00 37.78 145 LEU A CA 1
ATOM 1116 C C . LEU A 1 145 ? -0.526 -9.251 37.889 1.00 37.78 145 LEU A C 1
ATOM 1118 O O . LEU A 1 145 ? -0.122 -9.907 36.933 1.00 37.78 145 LEU A O 1
ATOM 1122 N N . ILE A 1 146 ? -1.762 -8.744 37.906 1.00 41.78 146 ILE A N 1
ATOM 1123 C CA . ILE A 1 146 ? -2.649 -8.806 36.734 1.00 41.78 146 ILE A CA 1
ATOM 1124 C C . ILE A 1 146 ? -2.364 -7.593 35.843 1.00 41.78 146 ILE A C 1
ATOM 1126 O O . ILE A 1 146 ? -3.010 -6.551 35.947 1.00 41.78 146 ILE A O 1
ATOM 1130 N N . ALA A 1 147 ? -1.389 -7.729 34.945 1.00 35.88 147 ALA A N 1
ATOM 1131 C CA . ALA A 1 147 ? -1.228 -6.818 33.820 1.00 35.88 147 ALA A CA 1
ATOM 1132 C C . ALA A 1 147 ? -2.239 -7.201 32.726 1.00 35.88 147 ALA A C 1
ATOM 1134 O O . ALA A 1 147 ? -2.101 -8.227 32.062 1.00 35.88 147 ALA A O 1
ATOM 1135 N N . ARG A 1 148 ? -3.283 -6.388 32.532 1.00 39.00 148 ARG A N 1
ATOM 1136 C CA . ARG A 1 148 ? -4.141 -6.504 31.344 1.00 39.00 148 ARG A CA 1
ATOM 1137 C C . ARG A 1 148 ? -3.413 -5.844 30.174 1.00 39.00 148 ARG A C 1
ATOM 1139 O O . ARG A 1 148 ? -3.387 -4.621 30.071 1.00 39.00 148 ARG A O 1
ATOM 1146 N N . TYR A 1 149 ? -2.787 -6.653 29.326 1.00 34.91 149 TYR A N 1
ATOM 1147 C CA . TYR A 1 149 ? -2.171 -6.191 28.085 1.00 34.91 149 TYR A CA 1
ATOM 1148 C C . TYR A 1 149 ? -3.254 -5.981 27.022 1.00 34.91 149 TYR A C 1
ATOM 1150 O O . TYR A 1 149 ? -3.965 -6.917 26.669 1.00 34.91 149 TYR A O 1
ATOM 1158 N N . VAL A 1 150 ? -3.348 -4.769 26.476 1.00 42.56 150 VAL A N 1
ATOM 1159 C CA . VAL A 1 150 ? -3.882 -4.559 25.126 1.00 42.56 150 VAL A CA 1
ATOM 1160 C C . VAL A 1 150 ? -2.698 -4.164 24.260 1.00 42.56 150 VAL A C 1
ATOM 1162 O O . VAL A 1 150 ? -1.942 -3.249 24.585 1.00 42.56 150 VAL A O 1
ATOM 1165 N N . VAL A 1 151 ? -2.493 -4.945 23.208 1.00 38.72 151 VAL A N 1
ATOM 1166 C CA . VAL A 1 151 ? -1.349 -4.878 22.305 1.00 38.72 151 VAL A CA 1
ATOM 1167 C C . VAL A 1 151 ? -1.382 -3.556 21.530 1.00 38.72 151 VAL A C 1
ATOM 1169 O O . VAL A 1 151 ? -2.206 -3.374 20.641 1.00 38.72 151 VAL A O 1
ATOM 1172 N N . CYS A 1 152 ? -0.463 -2.642 21.847 1.00 39.31 152 CYS A N 1
ATOM 1173 C CA . CYS A 1 152 ? -0.097 -1.528 20.974 1.00 39.31 152 CYS A CA 1
ATOM 1174 C C . CYS A 1 152 ? 1.004 -2.037 20.033 1.00 39.31 152 CYS A C 1
ATOM 1176 O O . CYS A 1 152 ? 2.185 -2.017 20.375 1.00 39.31 152 CYS A O 1
ATOM 1178 N N . GLN A 1 153 ? 0.620 -2.616 18.893 1.00 39.38 153 GLN A N 1
ATOM 1179 C CA . GLN A 1 153 ? 1.577 -3.023 17.866 1.00 39.38 153 GLN A CA 1
ATOM 1180 C C . GLN A 1 153 ? 1.782 -1.865 16.893 1.00 39.38 153 GLN A C 1
ATOM 1182 O O . GLN A 1 153 ? 1.029 -1.710 15.938 1.00 39.38 153 GLN A O 1
ATOM 1187 N N . THR A 1 154 ? 2.849 -1.092 17.076 1.00 38.66 154 THR A N 1
ATOM 1188 C CA . THR A 1 154 ? 3.468 -0.388 15.949 1.00 38.66 154 THR A CA 1
ATOM 1189 C C . THR A 1 154 ? 4.186 -1.454 15.122 1.00 38.66 154 THR A C 1
ATOM 1191 O O . THR A 1 154 ? 5.316 -1.846 15.415 1.00 38.66 154 THR A O 1
ATOM 1194 N N . ALA A 1 155 ? 3.497 -2.027 14.136 1.00 37.09 155 ALA A N 1
ATOM 1195 C CA . ALA A 1 155 ? 4.043 -3.091 13.302 1.00 37.09 155 ALA A CA 1
ATOM 1196 C C . ALA A 1 155 ? 5.023 -2.521 12.259 1.00 37.09 155 ALA A C 1
ATOM 1198 O O . ALA A 1 155 ? 4.712 -2.435 11.076 1.00 37.09 155 ALA A O 1
ATOM 1199 N N . PHE A 1 156 ? 6.242 -2.166 12.671 1.00 32.97 156 PHE A N 1
ATOM 1200 C CA . PHE A 1 156 ? 7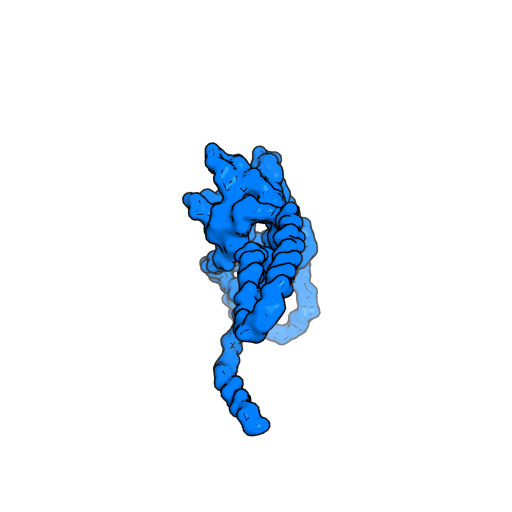.334 -1.910 11.729 1.00 32.97 156 PHE A CA 1
ATOM 1201 C C . PHE A 1 156 ? 7.923 -3.249 11.269 1.00 32.97 156 PHE A C 1
ATOM 1203 O O . PHE A 1 156 ? 8.828 -3.803 11.892 1.00 32.97 156 PHE A O 1
ATOM 1210 N N . ARG A 1 157 ? 7.376 -3.819 10.190 1.00 31.78 157 ARG A N 1
ATOM 1211 C CA . ARG A 1 157 ? 7.885 -5.064 9.596 1.00 31.78 157 ARG A CA 1
ATOM 1212 C C . ARG A 1 157 ? 8.613 -4.765 8.289 1.00 31.78 157 ARG A C 1
ATOM 1214 O O . ARG A 1 157 ? 8.045 -4.902 7.210 1.00 31.78 157 ARG A O 1
ATOM 1221 N N . VAL A 1 158 ? 9.892 -4.404 8.377 1.00 30.44 158 VAL A N 1
ATOM 1222 C CA . VAL A 1 158 ? 10.764 -4.339 7.196 1.00 30.44 158 VAL A CA 1
ATOM 1223 C C . VAL A 1 158 ? 11.169 -5.760 6.821 1.00 30.44 158 VAL A C 1
ATOM 1225 O O . VAL A 1 158 ? 11.950 -6.405 7.519 1.00 30.44 158 VAL A O 1
ATOM 1228 N N . LYS A 1 159 ? 10.624 -6.284 5.720 1.00 29.28 159 LYS A N 1
ATOM 1229 C CA . LYS A 1 159 ? 11.153 -7.506 5.105 1.00 29.28 159 LYS A CA 1
ATOM 1230 C C . LYS A 1 159 ? 12.333 -7.135 4.211 1.00 29.28 159 LYS A C 1
ATOM 1232 O O . LYS A 1 159 ? 12.143 -6.778 3.052 1.00 29.28 159 LYS A O 1
ATOM 1237 N N . PHE A 1 160 ? 13.548 -7.287 4.729 1.00 27.73 160 PHE A N 1
ATOM 1238 C CA . PHE A 1 160 ? 14.730 -7.417 3.883 1.00 27.73 160 PHE A CA 1
ATOM 1239 C C . PHE A 1 160 ? 14.746 -8.830 3.298 1.00 27.73 160 PHE A C 1
ATOM 1241 O O . PHE A 1 160 ? 14.981 -9.808 4.003 1.00 27.73 160 PHE A O 1
ATOM 1248 N N . ALA A 1 161 ? 14.460 -8.957 2.004 1.00 27.52 161 ALA A N 1
ATOM 1249 C CA . ALA A 1 161 ? 14.740 -10.188 1.280 1.00 27.52 161 ALA A CA 1
ATOM 1250 C C . ALA A 1 161 ? 16.228 -10.191 0.901 1.00 27.52 161 ALA A C 1
ATOM 1252 O O . ALA A 1 161 ? 16.590 -9.736 -0.181 1.00 27.52 161 ALA A O 1
ATOM 1253 N N . HIS A 1 162 ? 17.082 -10.677 1.804 1.00 28.64 162 HIS A N 1
ATOM 1254 C CA . HIS A 1 162 ? 18.451 -11.063 1.472 1.00 28.64 162 HIS A CA 1
ATOM 1255 C C . HIS A 1 162 ? 18.661 -12.528 1.864 1.00 28.64 162 HIS A C 1
ATOM 1257 O O . HIS A 1 162 ? 18.578 -12.902 3.030 1.00 28.64 162 HIS A O 1
ATOM 1263 N N . LEU A 1 163 ? 18.873 -13.368 0.852 1.00 31.14 163 LEU A N 1
ATOM 1264 C CA . LEU A 1 163 ? 19.344 -14.742 0.995 1.00 31.14 163 LEU A CA 1
ATOM 1265 C C . LEU A 1 163 ? 20.762 -14.695 1.602 1.00 31.14 163 LEU A C 1
ATOM 1267 O O . LEU A 1 163 ? 21.598 -13.998 1.024 1.00 31.14 163 LEU A O 1
ATOM 1271 N N . HIS A 1 164 ? 21.013 -15.382 2.726 1.00 29.11 164 HIS A N 1
ATOM 1272 C CA . HIS A 1 164 ? 22.160 -16.283 2.989 1.00 29.11 164 HIS A CA 1
ATOM 1273 C C . HIS A 1 164 ? 22.224 -16.726 4.474 1.00 29.11 164 HIS A C 1
ATOM 1275 O O . HIS A 1 164 ? 22.213 -15.894 5.369 1.00 29.11 164 HIS A O 1
ATOM 1281 N N . ALA A 1 165 ? 22.273 -18.056 4.652 1.00 30.50 165 ALA A N 1
ATOM 1282 C CA . ALA A 1 165 ? 22.704 -18.930 5.763 1.00 30.50 165 ALA A CA 1
ATOM 1283 C C . ALA A 1 165 ? 22.654 -18.475 7.254 1.00 30.50 165 ALA A C 1
ATOM 1285 O O . ALA A 1 165 ? 23.167 -17.415 7.604 1.00 30.50 165 ALA A O 1
ATOM 1286 N N . PRO A 1 166 ? 22.163 -19.333 8.178 1.00 29.39 166 PRO A N 1
ATOM 1287 C CA . PRO A 1 166 ? 22.212 -19.073 9.617 1.00 29.39 166 PRO A CA 1
ATOM 1288 C C . PRO A 1 166 ? 23.609 -19.346 10.204 1.00 29.39 166 PRO A C 1
ATOM 1290 O O . PRO A 1 166 ? 24.133 -20.452 10.088 1.00 29.39 166 PRO A O 1
ATOM 1293 N N . ILE A 1 167 ? 24.184 -18.354 10.889 1.00 30.53 167 ILE A N 1
ATOM 1294 C CA . ILE A 1 167 ? 25.332 -18.530 11.791 1.00 30.53 167 ILE A CA 1
ATOM 1295 C C . ILE A 1 167 ? 24.775 -18.677 13.212 1.00 30.53 167 ILE A C 1
ATOM 1297 O O . ILE A 1 167 ? 24.109 -17.777 13.720 1.00 30.53 167 ILE A O 1
ATOM 1301 N N . ILE A 1 168 ? 25.026 -19.828 13.837 1.00 33.09 168 ILE A N 1
ATOM 1302 C CA . ILE A 1 168 ? 24.723 -20.101 15.247 1.00 33.09 168 ILE A CA 1
ATOM 1303 C C . ILE A 1 168 ? 25.873 -19.532 16.083 1.00 33.09 168 ILE A C 1
ATOM 1305 O O . ILE A 1 168 ? 27.021 -19.924 15.885 1.00 33.09 168 ILE A O 1
ATOM 1309 N N . VAL A 1 169 ? 25.573 -18.632 17.023 1.00 30.23 169 VAL A N 1
ATOM 1310 C CA . VAL A 1 169 ? 26.514 -18.216 18.074 1.00 30.23 169 VAL A CA 1
ATOM 1311 C C . VAL A 1 169 ? 25.978 -18.715 19.411 1.00 30.23 169 VAL A C 1
ATOM 1313 O O . VAL A 1 169 ? 24.934 -18.266 19.880 1.00 30.23 169 VAL A O 1
ATOM 1316 N N . THR A 1 170 ? 26.693 -19.672 19.996 1.00 28.27 170 THR A N 1
ATOM 1317 C CA . THR A 1 170 ? 26.498 -20.169 21.361 1.00 28.27 170 THR A CA 1
ATOM 1318 C C . THR A 1 170 ? 27.187 -19.206 22.325 1.00 28.27 170 THR A C 1
ATOM 1320 O O . THR A 1 170 ? 28.384 -18.962 22.184 1.00 28.27 170 THR A O 1
ATOM 1323 N N . LEU A 1 171 ? 26.451 -18.658 23.292 1.00 32.34 171 LEU A N 1
ATOM 1324 C CA . LEU A 1 171 ? 27.036 -17.921 24.414 1.00 32.34 171 LEU A CA 1
ATOM 1325 C C . LEU A 1 171 ? 27.405 -18.923 25.517 1.00 32.34 171 LEU A C 1
ATOM 1327 O O . LEU A 1 171 ? 26.547 -19.696 25.948 1.00 32.34 171 LEU A O 1
ATOM 1331 N N . VAL A 1 172 ? 28.681 -18.913 25.913 1.00 50.59 172 VAL A N 1
ATOM 1332 C CA . VAL A 1 172 ? 29.194 -19.490 27.168 1.00 50.59 172 VAL A CA 1
ATOM 1333 C C . VAL A 1 172 ? 29.113 -18.419 28.244 1.00 50.59 172 VAL A C 1
ATOM 1335 O O . VAL A 1 172 ? 29.455 -17.260 27.914 1.00 50.59 172 VAL A O 1
#

Radius of gyration: 22.91 Å; Cα contacts (8 Å, |Δi|>4): 282; chains: 1; bounding box: 50×31×80 Å

Mean predicted aligned error: 14.0 Å

Nearest PDB structures (foldseek):
  2zf9-assembly3_C  TM=3.727E-01  e=1.742E-01  Ruminococcus flavefaciens
  4hss-assembly2_B  TM=3.866E-01  e=1.942E-01  Corynebacterium diphtheriae NCTC 13129
  7tl6-assembly2_B  TM=3.826E-01  e=3.536E-01  Mus musculus
  4b96-assembly1_A-2  TM=3.668E-01  e=8.923E-01  Acetivibrio clariflavus
  6qfs-assembly7_G  TM=3.149E-01  e=4.902E-01  Cellulomonas fimi

Foldseek 3Di:
DAFAVDKDKAKDWFAQQFFKKKKKKFWQQVVQKQKWKAFQVGDIHGQVCQVVWPQWHWDDDNGMTMIMGGALTPPVHRGGGDMMIIMIHGNLDDDCPPVPDDDDDDDDDDGPGIDMWIWMFTHGPDDDDDDDDDDDDPDDDDDDDDDPDDDPDRPGDTDDPDDDDDDDDDDD

pLDDT: mean 73.59, std 24.8, range [27.52, 97.69]

Sequence (172 aa):
MLYPGQKTRIPFMINEADISVDVIAMSAHPASLEFYLETPNGQIVQPGDTITLPGATYGLGTHVAFYRLNVPLLLGAPEHAGKWHAILAFNGKYNRKHAEVTHGYNTAASAASLPYSVLVHTYSNLKMQTRLSQLMSDHVQYAALIARYVVCQTAFRVKFAHLHAPIIVTLV

Solvent-accessible surface area (backbone atoms only — not comparable to full-atom values): 11030 Å² total; per-residue (Å²): 110,43,41,53,75,39,72,47,78,45,77,48,78,43,53,76,65,37,44,34,39,39,43,36,39,36,22,85,55,28,90,46,46,47,65,37,39,28,45,64,89,66,52,74,50,46,63,75,51,28,80,78,34,75,52,39,41,60,50,80,55,81,44,29,31,35,39,42,36,38,42,63,31,76,72,98,52,78,49,56,50,41,57,29,30,46,34,41,31,26,77,67,71,70,80,68,89,76,62,74,92,72,82,86,82,95,73,73,100,65,75,73,60,44,55,64,49,64,49,59,48,74,42,59,84,78,77,88,83,84,82,90,82,85,83,86,67,88,76,92,77,79,86,80,80,81,78,85,83,75,88,83,73,81,70,78,72,76,81,79,89,69,94,77,83,90,82,88,82,84,87,129

Secondary structure (DSSP, 8-state):
-B-TT-EEEEEEEE-TTEEEEEEEEEES-GGGEEEEEE-TTS-EE-GGGGGTSTTEEEEE-SSEEEEEEESSEEESEEE-SEEEEEEEEE-S---GGG---------S-----B-EEEEEEEEE-------------SS--------------------------PPP----